Protein AF-A0AAJ5VUZ8-F1 (afdb_monomer)

Secondary structure (DSSP, 8-state):
-PPP-HHHHHHHHHHTT--HHHHHHHHT--HHHHHHHHTTSSPPPHHHHHHHHHHHHTTTEEEEEETTEEEEEEPPP---

Mean predicted aligned error: 3.56 Å

Sequence (80 aa):
MALPNSAQIRAARALLGWSQPKVSAMAGVAVNTLSRFESGRRPLTDRTLRDI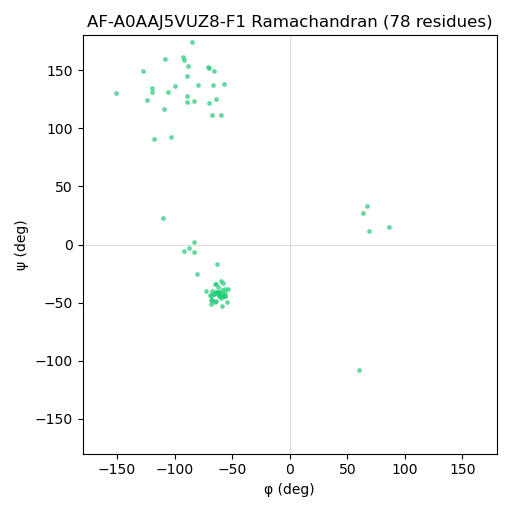ERVFEENGISFARNGRTVVVSLLQAEEE

Radius of gyration: 12.46 Å; Cα contacts (8 Å, |Δi|>4): 83; chains: 1; bounding box: 41×26×25 Å

Organism: NCBI:txid3121372

Foldseek 3Di:
DDFDALVLLVVLCVQVVHDLVVLCVQLVHDSVRNVCRNVVNDPDDPVSSVSSQVSSVVVQWDFDDDPPDTDTDGHDDPPD

Structure (mmCIF, N/CA/C/O backbone):
data_AF-A0AAJ5VUZ8-F1
#
_entry.id   AF-A0AAJ5VUZ8-F1
#
loop_
_atom_site.group_PDB
_atom_site.id
_atom_site.type_symbol
_atom_site.label_atom_id
_atom_site.label_alt_id
_atom_site.label_comp_id
_atom_site.label_asym_id
_atom_site.label_entity_id
_atom_site.label_seq_id
_atom_site.pdbx_PDB_ins_code
_atom_site.Cartn_x
_atom_site.Cartn_y
_atom_site.Cartn_z
_atom_site.occupancy
_atom_site.B_iso_or_equiv
_atom_site.auth_seq_id
_atom_site.auth_comp_id
_atom_site.auth_asym_id
_atom_site.auth_atom_id
_atom_site.pdbx_PDB_model_num
ATOM 1 N N . MET A 1 1 ? 4.700 14.695 -2.012 1.00 59.06 1 MET A N 1
ATOM 2 C CA . MET A 1 1 ?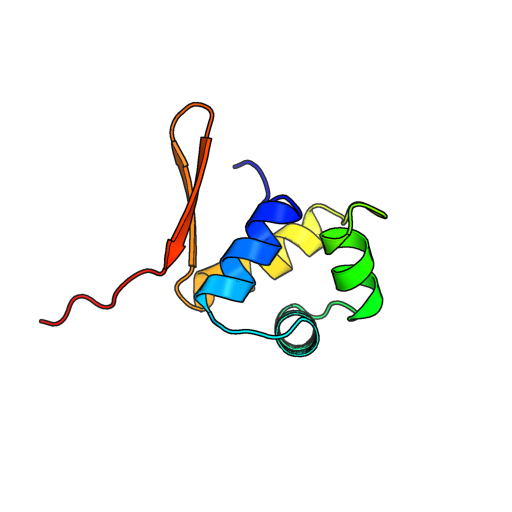 4.128 13.508 -1.339 1.00 59.06 1 MET A CA 1
ATOM 3 C C . MET A 1 1 ? 5.188 12.422 -1.294 1.00 59.06 1 MET A C 1
ATOM 5 O O . MET A 1 1 ? 5.944 12.315 -2.252 1.00 59.06 1 MET A O 1
ATOM 9 N N . ALA A 1 2 ? 5.322 11.708 -0.176 1.00 79.62 2 ALA A N 1
ATOM 10 C CA . ALA A 1 2 ? 6.256 10.587 -0.067 1.00 79.62 2 ALA A CA 1
ATOM 11 C C . ALA A 1 2 ? 5.532 9.312 -0.512 1.00 79.62 2 ALA A C 1
ATOM 13 O O . ALA A 1 2 ? 4.449 9.051 -0.002 1.00 79.62 2 ALA A O 1
ATOM 14 N N . LEU A 1 3 ? 6.121 8.562 -1.445 1.00 90.50 3 LEU A N 1
ATOM 15 C CA . LEU A 1 3 ? 5.536 7.327 -1.972 1.00 90.50 3 LEU A CA 1
ATOM 16 C C . LEU A 1 3 ? 5.455 6.240 -0.891 1.00 90.50 3 LEU A C 1
ATOM 18 O O . LEU A 1 3 ? 6.337 6.188 -0.020 1.00 90.50 3 LEU A O 1
ATOM 22 N N . PRO A 1 4 ? 4.455 5.344 -0.956 1.00 93.88 4 PRO A N 1
ATOM 23 C CA . PRO A 1 4 ? 4.301 4.293 0.029 1.00 93.88 4 PRO A CA 1
ATOM 24 C C . PRO A 1 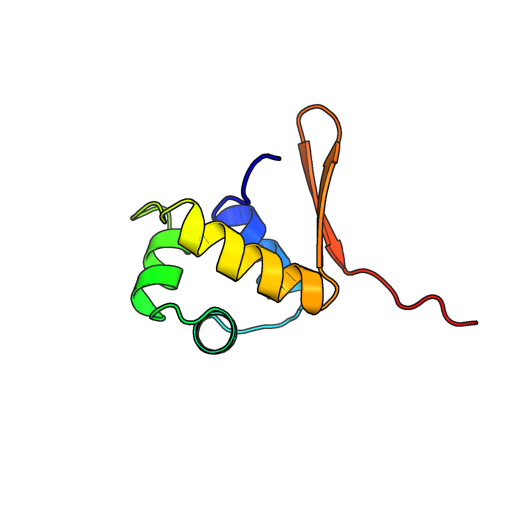4 ? 5.455 3.289 -0.032 1.00 93.88 4 PRO A C 1
ATOM 26 O O . PRO A 1 4 ? 5.897 2.850 -1.096 1.00 93.88 4 PRO A O 1
ATOM 29 N N . ASN A 1 5 ? 5.942 2.890 1.138 1.00 95.06 5 ASN A N 1
ATOM 30 C CA . ASN A 1 5 ? 6.960 1.857 1.272 1.00 95.06 5 ASN A CA 1
ATOM 31 C C . ASN A 1 5 ? 6.348 0.444 1.284 1.00 95.06 5 ASN A C 1
ATOM 33 O O . ASN A 1 5 ? 5.133 0.247 1.332 1.00 95.06 5 ASN A O 1
ATOM 37 N N . SER A 1 6 ? 7.209 -0.573 1.290 1.00 96.50 6 SER A N 1
ATOM 38 C CA . SER A 1 6 ? 6.795 -1.981 1.262 1.00 96.50 6 SER A CA 1
ATOM 39 C C . SER A 1 6 ? 5.909 -2.402 2.440 1.00 96.50 6 SER A C 1
ATOM 41 O O . SER A 1 6 ? 5.052 -3.272 2.284 1.00 96.50 6 SER A O 1
ATOM 43 N N . ALA A 1 7 ? 6.082 -1.811 3.626 1.00 96.19 7 ALA A N 1
ATOM 44 C CA . ALA A 1 7 ? 5.230 -2.090 4.780 1.00 96.19 7 ALA A CA 1
ATOM 45 C C . ALA A 1 7 ? 3.837 -1.465 4.616 1.00 96.19 7 ALA A C 1
ATOM 47 O O . ALA A 1 7 ? 2.843 -2.117 4.921 1.00 96.19 7 ALA A O 1
ATOM 48 N N . GLN A 1 8 ? 3.763 -0.248 4.077 1.00 96.81 8 GLN A N 1
ATOM 49 C CA . GLN A 1 8 ? 2.505 0.456 3.820 1.00 96.81 8 GLN A CA 1
ATOM 50 C C . GLN A 1 8 ? 1.681 -0.228 2.729 1.00 96.81 8 GLN A C 1
ATOM 52 O O . GLN A 1 8 ? 0.479 -0.396 2.902 1.00 96.81 8 GLN A O 1
ATOM 57 N N . ILE A 1 9 ? 2.324 -0.719 1.666 1.00 97.38 9 ILE A N 1
ATOM 58 C CA . ILE A 1 9 ? 1.648 -1.519 0.636 1.00 97.38 9 ILE A CA 1
ATOM 59 C C . ILE A 1 9 ? 1.087 -2.826 1.214 1.00 97.38 9 ILE A C 1
ATOM 61 O O . ILE A 1 9 ? -0.064 -3.173 0.950 1.00 97.38 9 ILE A O 1
ATOM 65 N N . ARG A 1 10 ? 1.847 -3.525 2.071 1.00 97.88 10 ARG A N 1
ATOM 66 C CA . ARG A 1 10 ? 1.337 -4.719 2.768 1.00 97.88 10 ARG A CA 1
ATOM 67 C C . ARG A 1 10 ? 0.158 -4.396 3.684 1.00 97.88 10 ARG A C 1
ATOM 69 O O . ARG A 1 10 ? -0.795 -5.170 3.718 1.00 97.88 10 ARG A O 1
ATOM 76 N N . ALA A 1 11 ? 0.217 -3.277 4.406 1.00 97.81 11 ALA A N 1
ATOM 77 C CA . ALA A 1 11 ? -0.865 -2.828 5.277 1.00 97.81 11 ALA A CA 1
ATOM 78 C C . ALA A 1 11 ? -2.135 -2.506 4.475 1.00 97.81 11 ALA A C 1
ATOM 80 O O . ALA A 1 11 ? -3.193 -3.038 4.789 1.00 97.81 11 ALA A O 1
ATOM 81 N N . ALA A 1 12 ? -2.019 -1.730 3.393 1.00 97.94 12 ALA A N 1
ATOM 82 C CA . ALA A 1 12 ? -3.130 -1.412 2.494 1.00 97.94 12 ALA A CA 1
ATOM 83 C C . ALA A 1 12 ? -3.782 -2.680 1.929 1.00 97.94 12 ALA A C 1
ATOM 85 O O . ALA A 1 12 ? -5.001 -2.844 1.950 1.00 97.94 12 ALA A O 1
ATOM 86 N N . ARG A 1 13 ? -2.954 -3.637 1.499 1.00 97.81 13 ARG A N 1
ATOM 87 C CA . ARG A 1 13 ? -3.422 -4.931 1.008 1.00 97.81 13 ARG A CA 1
ATOM 88 C C . ARG A 1 13 ? -4.161 -5.732 2.083 1.00 97.81 13 ARG A C 1
ATOM 90 O O . ARG A 1 13 ? -5.173 -6.354 1.771 1.00 97.81 13 ARG A O 1
ATOM 97 N N . ALA A 1 14 ? -3.667 -5.727 3.319 1.00 98.12 14 ALA A N 1
ATOM 98 C CA . ALA A 1 14 ? -4.320 -6.400 4.437 1.00 98.12 14 ALA A CA 1
ATOM 99 C C . ALA A 1 14 ? -5.670 -5.754 4.786 1.00 98.12 14 ALA A C 1
ATOM 101 O O . ALA A 1 14 ? -6.641 -6.482 4.968 1.00 98.12 14 ALA A O 1
ATOM 102 N N . LEU A 1 15 ? -5.749 -4.418 4.802 1.00 97.88 15 LEU A N 1
ATOM 103 C CA . LEU A 1 15 ? -6.990 -3.673 5.051 1.00 97.88 15 LEU A CA 1
ATOM 104 C C . LEU A 1 15 ? -8.082 -4.003 4.025 1.00 97.88 15 LEU A C 1
ATOM 106 O O . LEU A 1 15 ? -9.237 -4.164 4.398 1.00 97.88 15 LEU A O 1
ATOM 110 N N . LEU A 1 16 ? -7.713 -4.162 2.751 1.00 97.19 16 LEU A N 1
ATOM 111 C CA . LEU A 1 16 ? -8.647 -4.558 1.691 1.00 97.19 16 LEU A CA 1
ATOM 112 C C . LEU A 1 16 ? -8.880 -6.076 1.592 1.00 97.19 16 LEU A C 1
ATOM 114 O O . LEU A 1 16 ? -9.687 -6.516 0.774 1.00 97.19 16 LEU A O 1
ATOM 118 N N . GLY A 1 17 ? -8.144 -6.902 2.345 1.00 97.69 17 GLY A N 1
ATOM 119 C CA . GLY A 1 17 ? -8.182 -8.363 2.210 1.00 97.69 17 GLY A CA 1
ATOM 120 C C . GLY A 1 17 ? -7.691 -8.874 0.847 1.00 97.69 17 GLY A C 1
ATOM 121 O O . GLY A 1 17 ? -8.131 -9.918 0.367 1.00 97.69 17 GLY A O 1
ATOM 122 N N . TRP A 1 18 ? -6.810 -8.133 0.171 1.00 98.19 18 TRP A N 1
ATOM 123 C CA . TRP A 1 18 ? -6.362 -8.462 -1.183 1.00 98.19 18 TRP A CA 1
ATOM 124 C C . TRP A 1 18 ? -5.138 -9.390 -1.203 1.00 98.19 18 TRP A C 1
ATOM 126 O O . TRP A 1 18 ? -4.288 -9.412 -0.309 1.00 98.19 18 TRP A O 1
ATOM 136 N N . SER A 1 19 ? -5.010 -10.156 -2.284 1.00 98.31 19 SER A N 1
ATOM 137 C CA . SER A 1 19 ? -3.825 -10.968 -2.571 1.00 98.31 19 SER A CA 1
ATOM 138 C C . SER A 1 19 ? -2.821 -10.191 -3.436 1.00 98.31 19 SER A C 1
ATOM 140 O O . SER A 1 19 ? -3.192 -9.241 -4.129 1.00 98.31 19 SER A O 1
ATOM 142 N N . GLN A 1 20 ? -1.541 -10.588 -3.428 1.00 98.25 20 GLN A N 1
ATOM 143 C CA . GLN A 1 20 ? -0.531 -9.995 -4.322 1.00 98.25 20 GLN A CA 1
ATOM 144 C C . GLN A 1 20 ? -0.940 -10.097 -5.808 1.00 98.25 20 GLN A C 1
ATOM 146 O O . GLN A 1 20 ? -0.850 -9.081 -6.495 1.00 98.25 20 GLN A O 1
ATOM 151 N N . PRO A 1 21 ? -1.459 -11.242 -6.315 1.00 98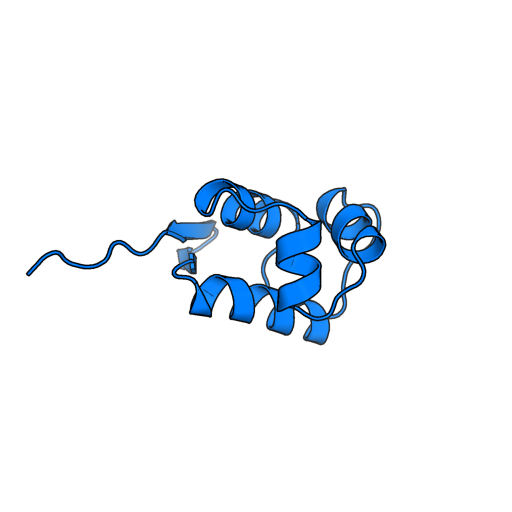.50 21 PRO A N 1
ATOM 152 C CA . PRO A 1 21 ? -1.966 -11.326 -7.686 1.00 98.50 21 PRO A CA 1
ATOM 153 C C . PRO A 1 21 ? -3.052 -10.302 -8.024 1.00 98.50 21 PRO A C 1
ATOM 155 O O . PRO A 1 21 ? -3.033 -9.758 -9.125 1.00 98.50 21 PRO A O 1
ATOM 158 N N . LYS A 1 22 ? -3.962 -9.997 -7.087 1.00 98.31 22 LYS A N 1
ATOM 159 C CA . LYS A 1 22 ? -5.017 -9.000 -7.311 1.00 98.31 22 LYS A CA 1
ATOM 160 C C . LYS A 1 22 ? -4.437 -7.597 -7.500 1.00 98.31 22 LYS A C 1
ATOM 162 O O . LYS A 1 22 ? -4.758 -6.942 -8.485 1.00 98.31 22 LYS A O 1
ATOM 167 N N . VAL A 1 23 ? -3.543 -7.168 -6.605 1.00 97.81 23 VAL A N 1
ATOM 168 C CA . VAL A 1 23 ? -2.854 -5.867 -6.722 1.00 97.81 23 VAL A CA 1
ATOM 169 C C . VAL A 1 23 ? -2.058 -5.800 -8.024 1.00 97.81 23 VAL A C 1
ATOM 171 O O . VAL A 1 23 ? -2.134 -4.818 -8.750 1.00 97.81 23 VAL A O 1
ATOM 174 N N . SER A 1 24 ? -1.335 -6.870 -8.351 1.00 97.88 24 SER A N 1
ATOM 175 C CA . SER A 1 24 ? -0.558 -6.985 -9.583 1.00 97.88 24 SER A CA 1
ATOM 176 C C . SER A 1 24 ? -1.386 -6.831 -10.855 1.00 97.88 24 SER A C 1
ATOM 178 O O . SER A 1 24 ? -0.960 -6.123 -11.764 1.00 97.88 24 SER A O 1
ATOM 180 N N . ALA A 1 25 ? -2.556 -7.470 -10.918 1.00 98.00 25 ALA A N 1
ATOM 181 C CA . ALA A 1 25 ? -3.458 -7.360 -12.059 1.00 98.00 25 ALA A CA 1
ATOM 182 C C . ALA A 1 25 ? -4.012 -5.935 -12.211 1.00 98.00 25 ALA A C 1
ATOM 184 O O . ALA A 1 25 ? -4.025 -5.404 -13.316 1.00 98.00 25 ALA A O 1
ATOM 185 N N . MET A 1 26 ? -4.406 -5.305 -11.100 1.00 97.31 26 MET A N 1
ATOM 186 C CA . MET A 1 26 ? -4.961 -3.946 -11.085 1.00 97.31 26 MET A CA 1
ATOM 187 C C . MET A 1 26 ? -3.910 -2.881 -11.435 1.00 97.31 26 MET A C 1
ATOM 189 O O . MET A 1 26 ? -4.181 -1.981 -12.219 1.00 97.31 26 MET A O 1
ATOM 193 N N . ALA A 1 27 ? -2.701 -2.993 -10.877 1.00 96.38 27 ALA A N 1
ATOM 194 C CA . ALA A 1 27 ? -1.630 -2.009 -11.051 1.00 96.38 27 ALA A CA 1
ATOM 195 C C . ALA A 1 27 ? -0.752 -2.259 -12.291 1.00 96.38 27 ALA A C 1
ATOM 197 O O . ALA A 1 27 ? 0.177 -1.498 -12.547 1.00 96.38 27 ALA A O 1
ATOM 198 N N . GLY A 1 28 ? -0.985 -3.344 -13.040 1.00 96.44 28 GLY A N 1
ATOM 199 C CA . GLY A 1 28 ? -0.180 -3.687 -14.218 1.00 96.44 28 GLY A CA 1
ATOM 200 C C . GLY A 1 28 ? 1.271 -4.069 -13.892 1.00 96.44 28 GLY A C 1
ATOM 201 O O . GLY A 1 28 ? 2.182 -3.800 -14.675 1.00 96.44 28 GLY A O 1
ATOM 202 N N . VAL A 1 29 ? 1.512 -4.697 -12.736 1.00 96.56 29 VAL A N 1
ATOM 203 C CA . VAL A 1 29 ? 2.855 -5.076 -12.257 1.00 96.56 29 VAL A CA 1
ATOM 204 C C . VAL A 1 29 ? 2.947 -6.583 -12.079 1.00 96.56 29 VAL A C 1
ATOM 206 O O . VAL A 1 29 ? 2.092 -7.194 -11.448 1.00 96.56 29 VAL A O 1
ATOM 209 N N . ALA A 1 30 ? 4.032 -7.205 -12.545 1.00 97.81 30 ALA A N 1
ATOM 210 C CA . ALA A 1 30 ? 4.249 -8.639 -12.349 1.00 97.81 30 ALA A CA 1
ATOM 211 C C . ALA A 1 30 ? 4.243 -9.039 -10.855 1.00 97.81 30 ALA A C 1
ATOM 213 O O . ALA A 1 30 ? 4.886 -8.394 -10.026 1.00 97.81 30 ALA A O 1
ATOM 214 N N . VAL A 1 31 ? 3.598 -10.162 -10.514 1.00 97.94 31 VAL A N 1
ATOM 215 C CA . VAL A 1 31 ? 3.463 -10.651 -9.120 1.00 97.94 31 VAL A CA 1
ATOM 216 C C . VAL A 1 31 ? 4.813 -10.828 -8.424 1.00 97.94 31 VAL A C 1
ATOM 218 O O . VAL A 1 31 ? 4.987 -10.418 -7.281 1.00 97.94 31 VAL A O 1
ATOM 221 N N . ASN A 1 32 ? 5.809 -11.371 -9.127 1.00 97.88 32 ASN A N 1
ATOM 222 C CA . ASN A 1 32 ? 7.166 -11.539 -8.595 1.00 97.88 32 ASN A CA 1
ATOM 223 C C . ASN A 1 32 ? 7.840 -10.186 -8.284 1.00 97.88 32 ASN A C 1
ATOM 225 O O . ASN A 1 32 ? 8.589 -10.068 -7.316 1.00 97.88 32 ASN A O 1
ATOM 229 N N . THR A 1 33 ? 7.552 -9.150 -9.077 1.00 97.19 33 THR A N 1
ATOM 230 C CA . THR A 1 33 ? 8.056 -7.789 -8.853 1.00 97.19 33 THR A CA 1
ATOM 231 C C . THR A 1 33 ? 7.453 -7.191 -7.584 1.00 97.19 33 THR A C 1
ATOM 233 O O . THR A 1 33 ? 8.204 -6.721 -6.728 1.00 97.19 33 THR A O 1
ATOM 236 N N . LEU A 1 34 ? 6.130 -7.292 -7.412 1.00 97.56 34 LEU A N 1
ATOM 237 C CA . LEU A 1 34 ? 5.450 -6.860 -6.187 1.00 97.56 34 LEU A CA 1
ATOM 238 C C . LEU A 1 34 ? 5.940 -7.647 -4.961 1.00 97.56 34 LEU A C 1
ATOM 240 O O . LEU A 1 34 ? 6.248 -7.056 -3.932 1.00 97.56 34 LEU A O 1
ATOM 244 N N . SER A 1 35 ? 6.092 -8.966 -5.086 1.00 97.75 35 SER A N 1
ATOM 245 C CA . SER A 1 35 ? 6.575 -9.836 -4.009 1.00 97.75 35 SER A CA 1
ATOM 246 C C . SER A 1 35 ? 7.983 -9.450 -3.533 1.00 97.75 35 SER A C 1
ATOM 248 O O . SER A 1 35 ? 8.217 -9.293 -2.335 1.00 97.75 35 SER A O 1
ATOM 250 N N . ARG A 1 36 ? 8.917 -9.204 -4.466 1.00 97.31 36 ARG A N 1
ATOM 251 C CA . ARG A 1 36 ? 10.286 -8.757 -4.142 1.00 97.31 36 ARG A CA 1
ATOM 252 C C . ARG A 1 36 ? 10.319 -7.380 -3.491 1.00 97.31 36 ARG A C 1
ATOM 254 O O . ARG A 1 36 ? 11.180 -7.140 -2.641 1.00 97.31 36 ARG A O 1
ATOM 261 N N . PHE A 1 37 ? 9.407 -6.498 -3.884 1.00 97.25 37 PHE A N 1
ATOM 262 C CA . PHE A 1 37 ? 9.244 -5.199 -3.251 1.00 97.25 37 PHE A CA 1
ATOM 263 C C . PHE A 1 37 ? 8.696 -5.324 -1.827 1.00 97.25 37 PHE A C 1
ATOM 265 O O . PHE A 1 37 ? 9.319 -4.819 -0.895 1.00 97.25 37 PHE A O 1
ATOM 272 N N . GLU A 1 38 ? 7.596 -6.061 -1.631 1.00 96.56 38 GLU A N 1
ATOM 273 C CA . GLU A 1 38 ? 7.001 -6.298 -0.308 1.00 96.56 38 GLU A CA 1
ATOM 274 C C . GLU A 1 38 ? 7.993 -6.967 0.663 1.00 96.56 38 GLU A C 1
ATOM 276 O O . GLU A 1 38 ? 7.980 -6.665 1.856 1.00 96.56 38 GLU A O 1
ATOM 281 N N . SER A 1 39 ? 8.895 -7.821 0.160 1.00 96.31 39 SER A N 1
ATOM 282 C CA . SER A 1 39 ? 9.958 -8.459 0.950 1.00 96.31 39 SER A CA 1
ATOM 283 C C . SER A 1 39 ? 11.213 -7.594 1.152 1.00 96.31 39 SER A C 1
ATOM 285 O O . SER A 1 39 ? 12.203 -8.090 1.684 1.00 96.31 39 SER A O 1
ATOM 287 N N . GLY A 1 40 ? 11.240 -6.353 0.653 1.00 92.81 40 GLY A N 1
ATOM 288 C CA . GLY A 1 40 ? 12.393 -5.447 0.753 1.00 92.81 40 GLY A CA 1
ATOM 289 C C . GLY A 1 40 ? 13.618 -5.855 -0.075 1.00 92.81 40 GLY A C 1
ATOM 290 O O . GLY A 1 40 ? 14.693 -5.295 0.099 1.00 92.81 40 GLY A O 1
ATOM 291 N N . ARG A 1 41 ? 13.479 -6.826 -0.987 1.00 92.62 41 ARG A N 1
ATOM 292 C CA . ARG A 1 41 ? 14.592 -7.349 -1.799 1.00 92.62 41 ARG A CA 1
ATOM 293 C C . ARG A 1 41 ? 14.923 -6.456 -2.989 1.00 92.62 41 ARG A C 1
ATOM 295 O O . ARG A 1 41 ? 16.030 -6.535 -3.512 1.00 92.62 41 ARG A O 1
ATOM 302 N N . ARG A 1 42 ? 13.960 -5.666 -3.473 1.00 92.50 42 ARG A N 1
ATOM 303 C CA . ARG A 1 42 ? 14.159 -4.762 -4.610 1.00 92.50 42 ARG A CA 1
ATOM 304 C C . ARG A 1 42 ? 13.235 -3.543 -4.514 1.00 92.50 42 ARG A C 1
ATOM 306 O O . ARG A 1 42 ? 12.034 -3.746 -4.352 1.00 92.50 42 ARG A O 1
ATOM 313 N N . PRO A 1 43 ? 13.748 -2.308 -4.655 1.00 92.44 43 PRO A N 1
ATOM 314 C CA . PRO A 1 43 ? 12.893 -1.131 -4.763 1.00 92.44 43 PRO A CA 1
ATOM 315 C C . PRO A 1 43 ? 12.148 -1.117 -6.105 1.00 92.44 43 PRO A C 1
ATOM 317 O O . PRO A 1 43 ? 12.629 -1.654 -7.108 1.00 92.44 43 PRO A O 1
ATOM 320 N N . LEU A 1 44 ? 10.977 -0.486 -6.122 1.00 95.06 44 LEU A N 1
ATOM 321 C CA . LEU A 1 44 ? 10.249 -0.172 -7.350 1.00 95.06 44 LEU A CA 1
ATOM 322 C C . LEU A 1 44 ? 10.611 1.230 -7.829 1.00 95.06 44 LEU A C 1
ATOM 324 O O . LEU A 1 44 ? 11.132 2.043 -7.071 1.00 95.06 44 LEU A O 1
ATOM 328 N N . THR A 1 45 ? 10.332 1.500 -9.101 1.00 95.62 45 THR A N 1
ATOM 329 C CA . THR A 1 45 ? 10.433 2.863 -9.626 1.00 95.62 45 THR A CA 1
ATOM 330 C C . THR A 1 45 ? 9.308 3.723 -9.065 1.00 95.62 45 THR A C 1
ATOM 332 O O . THR A 1 45 ? 8.213 3.218 -8.811 1.00 95.62 45 THR A O 1
ATOM 335 N N . ASP A 1 46 ? 9.542 5.029 -8.960 1.00 95.50 46 ASP A N 1
ATOM 336 C CA . ASP A 1 46 ? 8.520 5.986 -8.532 1.00 95.50 46 ASP A CA 1
ATOM 337 C C . ASP A 1 46 ? 7.239 5.897 -9.362 1.00 95.50 46 ASP A C 1
ATOM 339 O O . ASP A 1 46 ? 6.144 6.003 -8.823 1.00 95.50 46 ASP A O 1
ATOM 343 N N . ARG A 1 47 ? 7.365 5.677 -10.677 1.00 95.38 47 ARG A N 1
ATOM 344 C CA . ARG A 1 47 ? 6.214 5.489 -11.569 1.00 95.38 47 ARG A CA 1
ATOM 345 C C . ARG A 1 47 ? 5.370 4.294 -11.127 1.00 95.38 47 ARG A C 1
ATOM 347 O O . ARG A 1 47 ? 4.183 4.449 -10.889 1.00 95.38 47 ARG A O 1
ATOM 354 N N . THR A 1 48 ? 6.001 3.135 -10.958 1.00 95.88 48 THR A N 1
ATOM 355 C CA . THR A 1 48 ? 5.311 1.910 -10.538 1.00 95.88 48 THR A CA 1
ATOM 356 C C . THR A 1 48 ? 4.687 2.045 -9.149 1.00 95.88 48 THR A C 1
ATOM 358 O O . THR A 1 48 ? 3.609 1.513 -8.910 1.00 95.88 48 THR A O 1
ATOM 361 N N . LEU A 1 49 ? 5.348 2.753 -8.227 1.00 96.75 49 LEU A N 1
ATOM 362 C CA . LEU A 1 49 ? 4.781 3.016 -6.904 1.00 96.75 49 LEU A CA 1
ATOM 363 C C . LEU A 1 49 ? 3.535 3.892 -6.982 1.00 96.75 49 LEU A C 1
ATOM 365 O O . LEU A 1 49 ? 2.571 3.576 -6.298 1.00 96.75 49 LEU A O 1
ATOM 369 N N 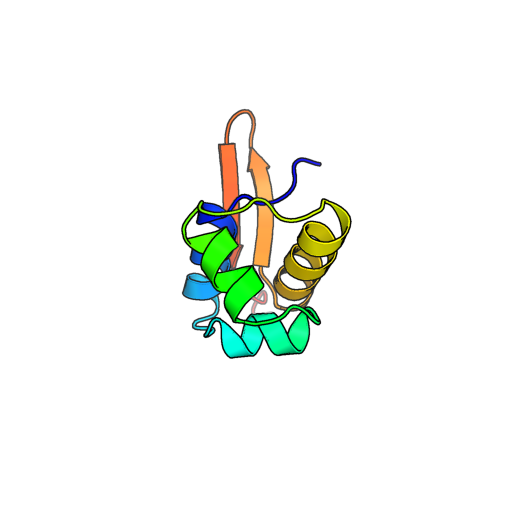. ARG A 1 50 ? 3.525 4.924 -7.836 1.00 96.12 50 ARG A N 1
ATOM 370 C CA . ARG A 1 50 ? 2.329 5.749 -8.068 1.00 96.12 50 ARG A CA 1
ATOM 371 C C . ARG A 1 50 ? 1.183 4.944 -8.669 1.00 96.12 50 ARG A C 1
ATOM 373 O O . ARG A 1 50 ? 0.048 5.124 -8.251 1.00 96.12 50 ARG A O 1
ATOM 380 N N . ASP A 1 51 ? 1.473 4.044 -9.609 1.00 96.69 51 ASP A N 1
ATOM 381 C CA . ASP A 1 51 ? 0.447 3.179 -10.207 1.00 96.69 51 ASP A CA 1
ATOM 382 C C . ASP A 1 51 ? -0.199 2.274 -9.138 1.00 96.69 51 ASP A C 1
ATOM 384 O O . ASP A 1 51 ? -1.418 2.128 -9.084 1.00 96.69 51 ASP A O 1
ATOM 388 N N . ILE A 1 52 ? 0.613 1.714 -8.233 1.00 97.25 52 ILE A N 1
ATOM 389 C CA . ILE A 1 52 ? 0.131 0.901 -7.107 1.00 97.25 52 ILE A CA 1
ATOM 390 C C . ILE A 1 52 ? -0.631 1.752 -6.079 1.00 97.25 52 ILE A C 1
ATOM 392 O O . ILE A 1 52 ? -1.705 1.349 -5.640 1.00 97.25 52 ILE A O 1
ATOM 396 N N . GLU A 1 53 ? -0.081 2.901 -5.678 1.00 96.75 53 GLU A N 1
ATOM 397 C CA . GLU A 1 53 ? -0.698 3.850 -4.739 1.00 96.75 53 GLU A CA 1
ATOM 398 C C . GLU A 1 53 ? -2.093 4.247 -5.220 1.00 96.75 53 GLU A C 1
ATOM 400 O O . GLU A 1 53 ? -3.064 4.073 -4.489 1.00 96.75 53 GLU A O 1
ATOM 405 N N . ARG A 1 54 ? -2.205 4.639 -6.492 1.00 96.94 54 ARG A N 1
ATOM 406 C CA . ARG A 1 54 ? -3.465 5.019 -7.126 1.00 96.94 54 ARG A CA 1
ATOM 407 C C . ARG A 1 54 ? -4.505 3.902 -7.094 1.00 96.94 54 ARG A C 1
ATOM 409 O O . ARG A 1 54 ? -5.655 4.161 -6.766 1.00 96.94 54 ARG A O 1
ATOM 416 N N . VAL A 1 55 ? -4.115 2.661 -7.392 1.00 97.81 55 VAL A N 1
ATOM 417 C CA . VAL A 1 55 ? -5.029 1.507 -7.321 1.00 97.81 55 VAL A CA 1
ATOM 418 C C . VAL A 1 55 ? -5.608 1.342 -5.919 1.00 97.81 55 VAL A C 1
ATOM 420 O O . VAL A 1 55 ? -6.792 1.046 -5.771 1.00 97.81 55 VAL A O 1
ATOM 423 N N . PHE A 1 56 ? -4.789 1.516 -4.885 1.00 97.69 56 PHE A N 1
ATOM 424 C CA . PHE A 1 56 ? -5.262 1.456 -3.507 1.00 97.69 56 PHE A CA 1
ATOM 425 C C . PHE A 1 56 ? -6.182 2.636 -3.177 1.00 97.69 56 PHE A C 1
ATOM 427 O O . PHE A 1 56 ? -7.248 2.416 -2.602 1.00 97.69 56 PHE A O 1
ATOM 434 N N . GLU A 1 57 ? -5.814 3.852 -3.581 1.00 96.69 57 GLU A N 1
ATOM 435 C CA . GLU A 1 57 ? -6.615 5.061 -3.353 1.00 96.69 57 GLU A CA 1
ATOM 436 C C . GLU A 1 57 ? -7.992 5.001 -4.015 1.00 96.69 57 GLU A C 1
ATOM 438 O O . GLU A 1 57 ? -9.007 5.250 -3.367 1.00 96.69 57 GLU A O 1
ATOM 443 N N . GLU A 1 58 ? -8.054 4.551 -5.268 1.00 96.88 58 GLU A N 1
ATOM 444 C CA . GLU A 1 58 ? -9.306 4.334 -6.004 1.00 96.88 58 GLU A CA 1
ATOM 445 C C . GLU A 1 58 ? -10.200 3.255 -5.367 1.00 96.88 58 GLU A C 1
ATOM 447 O O . GLU A 1 58 ? -11.390 3.185 -5.663 1.00 96.88 58 GLU A O 1
ATOM 452 N N . ASN A 1 59 ? -9.649 2.418 -4.482 1.00 96.88 59 ASN A N 1
ATOM 453 C CA . ASN A 1 59 ? -10.373 1.362 -3.773 1.00 96.88 59 ASN A CA 1
ATOM 454 C C . ASN A 1 59 ? -10.534 1.661 -2.275 1.00 96.88 59 ASN A C 1
ATOM 456 O O . ASN A 1 59 ? -10.739 0.748 -1.475 1.00 96.88 59 ASN A O 1
ATOM 460 N N . GLY A 1 60 ? -10.463 2.941 -1.900 1.00 96.19 60 GLY A N 1
ATOM 461 C CA . GLY A 1 60 ? -10.814 3.404 -0.562 1.00 96.19 60 GLY A CA 1
ATOM 462 C C . GLY A 1 60 ? -9.680 3.328 0.454 1.00 96.19 60 GLY A C 1
ATOM 463 O O . GLY A 1 60 ? -9.943 3.432 1.645 1.00 96.19 60 GLY A O 1
ATOM 464 N N . ILE A 1 61 ? -8.425 3.156 0.043 1.00 97.50 61 ILE A N 1
ATOM 465 C CA . ILE A 1 61 ? -7.284 3.350 0.948 1.00 97.50 61 ILE A CA 1
ATOM 466 C C . ILE A 1 61 ? -6.831 4.809 0.910 1.00 97.50 61 ILE A C 1
ATOM 468 O O . ILE A 1 61 ? -6.836 5.441 -0.133 1.00 97.50 61 ILE A O 1
ATOM 472 N N . SER A 1 62 ? -6.383 5.357 2.034 1.00 95.62 62 SER A N 1
ATOM 473 C CA . SER A 1 62 ? -5.710 6.657 2.069 1.00 95.62 62 SER A CA 1
ATOM 474 C C . SER A 1 62 ? -4.299 6.513 2.626 1.00 95.62 62 SER A C 1
ATOM 476 O O . SER A 1 62 ? -4.101 5.897 3.678 1.00 95.62 62 SER A O 1
ATOM 478 N N . PHE A 1 63 ? -3.318 7.094 1.928 1.00 95.00 63 PHE A N 1
ATOM 479 C CA . PHE A 1 63 ? -1.945 7.247 2.409 1.00 95.00 63 PHE A CA 1
ATOM 480 C C . PHE A 1 63 ? -1.720 8.695 2.860 1.00 95.00 63 PHE A C 1
ATOM 482 O O . PHE A 1 63 ? -1.349 9.572 2.082 1.00 95.00 63 PHE A O 1
ATOM 489 N N . ALA A 1 64 ? -1.929 8.965 4.147 1.00 92.62 64 ALA A N 1
ATOM 490 C CA . ALA A 1 64 ? -1.853 10.319 4.691 1.00 92.62 64 ALA A CA 1
ATOM 491 C C . ALA A 1 64 ? -0.575 10.531 5.510 1.00 92.62 64 ALA A C 1
ATOM 493 O O . ALA A 1 64 ? -0.252 9.755 6.410 1.00 92.62 64 ALA A O 1
ATOM 494 N N . ARG A 1 65 ? 0.154 11.622 5.251 1.00 90.38 65 ARG A N 1
ATOM 495 C CA . ARG A 1 65 ? 1.298 12.019 6.084 1.00 90.38 65 ARG A CA 1
ATOM 496 C C . ARG A 1 65 ? 0.816 12.802 7.303 1.00 90.38 65 ARG A C 1
ATOM 498 O O . ARG A 1 65 ? 0.221 13.861 7.149 1.00 90.38 65 ARG A O 1
ATOM 505 N N . ASN A 1 66 ? 1.162 12.336 8.500 1.00 89.25 66 ASN A N 1
ATOM 506 C CA . ASN A 1 66 ? 0.913 13.033 9.759 1.00 89.25 66 ASN A CA 1
ATOM 507 C C . ASN A 1 66 ? 2.251 13.358 10.449 1.00 89.25 66 ASN A C 1
ATOM 509 O O . ASN A 1 66 ? 2.838 12.550 11.168 1.00 89.25 66 ASN A O 1
ATOM 513 N N . GLY A 1 67 ? 2.800 14.540 10.156 1.00 89.31 67 GLY A N 1
ATOM 514 C CA . GLY A 1 67 ? 4.111 14.956 10.658 1.00 89.31 67 GLY A CA 1
ATOM 515 C C . GLY A 1 67 ? 5.238 14.017 10.207 1.00 89.31 67 GLY A C 1
ATOM 516 O O . GLY A 1 67 ? 5.642 14.025 9.041 1.00 89.31 67 GLY A O 1
ATOM 517 N N . ARG A 1 68 ? 5.771 13.220 11.144 1.00 89.75 68 ARG A N 1
ATOM 518 C CA . ARG A 1 68 ? 6.841 12.234 10.887 1.00 89.75 68 ARG A CA 1
ATOM 519 C C . ARG A 1 68 ? 6.313 10.840 10.541 1.00 89.75 68 ARG A C 1
ATOM 521 O O . ARG A 1 68 ? 7.121 9.975 10.211 1.00 89.75 68 ARG A O 1
ATOM 528 N N . THR A 1 69 ? 5.003 10.614 10.606 1.00 88.94 69 THR A N 1
ATOM 529 C CA . THR A 1 69 ? 4.382 9.323 10.299 1.00 88.94 69 THR A CA 1
ATOM 530 C C . THR A 1 69 ? 3.615 9.381 8.982 1.00 88.94 69 THR A C 1
ATOM 532 O O . THR A 1 69 ? 3.270 10.448 8.472 1.00 88.94 69 THR A O 1
ATOM 535 N N . VAL A 1 70 ? 3.381 8.208 8.405 1.00 92.25 70 VAL A N 1
ATOM 536 C CA . VAL A 1 70 ? 2.454 8.017 7.290 1.00 92.25 70 VAL A CA 1
ATOM 537 C C . VAL A 1 70 ? 1.466 6.952 7.733 1.00 92.25 70 VAL A C 1
ATOM 539 O O . VAL A 1 70 ? 1.875 5.870 8.162 1.00 92.25 70 VAL A O 1
ATOM 542 N N . VAL A 1 71 ? 0.189 7.298 7.673 1.00 94.06 71 VAL A N 1
ATOM 543 C CA . VAL A 1 71 ? -0.943 6.480 8.090 1.00 94.06 71 VAL A CA 1
ATOM 544 C C . VAL A 1 71 ? -1.552 5.840 6.850 1.00 94.06 71 VAL A C 1
ATOM 546 O O . VAL A 1 71 ? -1.700 6.501 5.824 1.00 94.06 71 VAL A O 1
ATOM 549 N N . VAL A 1 72 ? -1.881 4.555 6.963 1.00 96.56 72 VAL A N 1
ATOM 550 C CA . VAL A 1 72 ? -2.666 3.822 5.969 1.00 96.56 72 VAL A CA 1
ATOM 551 C C . VAL A 1 72 ? -4.026 3.549 6.593 1.00 96.56 72 VAL A C 1
ATOM 553 O O . VAL A 1 72 ? -4.091 2.864 7.615 1.00 96.56 72 VAL A O 1
ATOM 556 N N . SER A 1 73 ? -5.089 4.097 6.017 1.00 95.94 73 SER A N 1
ATOM 557 C CA . SER A 1 73 ? -6.458 3.938 6.519 1.00 95.94 73 SER A CA 1
ATOM 558 C C . SER A 1 73 ? -7.398 3.454 5.423 1.00 95.94 73 SER A C 1
ATOM 560 O O . SER A 1 73 ? -7.193 3.748 4.249 1.00 95.94 73 SER A O 1
ATOM 562 N N . LEU A 1 74 ? -8.425 2.703 5.822 1.00 96.25 74 LEU A N 1
ATOM 563 C CA . LEU A 1 74 ? -9.568 2.382 4.974 1.00 96.25 74 LEU A CA 1
ATOM 564 C C . LEU A 1 74 ? -10.618 3.480 5.164 1.00 96.25 74 LEU A C 1
ATOM 566 O O . LEU A 1 74 ? -11.042 3.735 6.290 1.00 96.25 74 LEU A O 1
ATOM 570 N N . LEU A 1 75 ? -11.003 4.138 4.078 1.00 93.19 75 LEU A N 1
ATOM 571 C CA . LEU A 1 75 ? -12.078 5.116 4.050 1.00 93.19 75 LEU A CA 1
ATOM 572 C C . LEU A 1 75 ? -13.400 4.372 4.238 1.00 93.19 75 LEU A C 1
ATOM 574 O O . LEU A 1 75 ? -13.720 3.446 3.492 1.00 93.19 75 LEU A O 1
ATOM 578 N N . GLN A 1 76 ? -14.141 4.750 5.272 1.00 85.50 76 GLN A N 1
ATOM 579 C CA . GLN A 1 76 ? -15.499 4.268 5.475 1.00 85.50 76 GLN A CA 1
ATOM 580 C C . GLN A 1 76 ? -16.401 5.079 4.541 1.00 85.50 76 GLN A C 1
ATOM 582 O O . GLN A 1 76 ? -16.209 6.289 4.406 1.00 85.50 76 GLN A O 1
ATOM 587 N N . ALA A 1 77 ? -17.352 4.427 3.874 1.00 74.31 77 ALA A N 1
ATOM 588 C CA . ALA A 1 77 ? -18.466 5.174 3.313 1.00 74.31 77 ALA A CA 1
ATOM 589 C 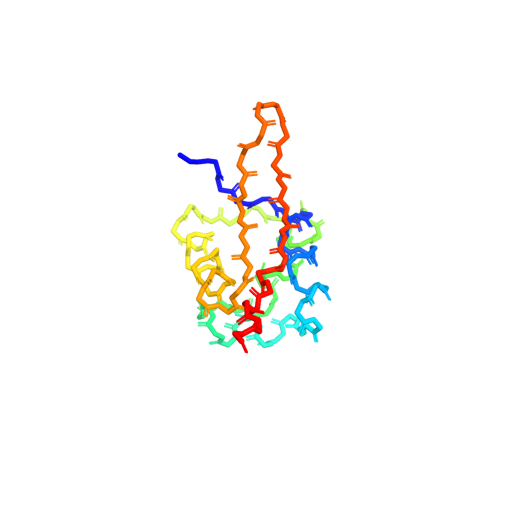C . ALA A 1 77 ? -19.224 5.775 4.502 1.00 74.31 77 ALA A C 1
ATOM 5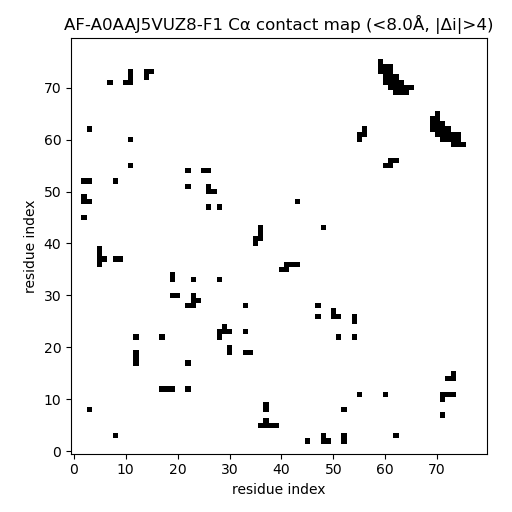91 O O . ALA A 1 77 ? -19.559 5.039 5.429 1.00 74.31 77 ALA A O 1
ATOM 592 N N . GLU A 1 78 ? -19.419 7.093 4.510 1.00 63.97 78 GLU A N 1
ATOM 593 C CA . GLU A 1 78 ? -20.355 7.718 5.442 1.00 63.97 78 GLU A CA 1
ATOM 594 C C . GLU A 1 78 ? -21.726 7.093 5.136 1.00 63.97 78 GLU A C 1
ATOM 596 O O . GLU A 1 78 ? -22.240 7.244 4.025 1.00 63.97 78 GLU A O 1
ATOM 601 N N . GLU A 1 79 ? -22.255 6.289 6.060 1.00 56.09 79 GLU A N 1
ATOM 602 C CA . GLU A 1 79 ? -23.663 5.903 6.013 1.00 56.09 79 GLU A CA 1
ATOM 603 C C . GLU A 1 79 ? -24.468 7.175 6.294 1.00 56.09 79 GLU A C 1
ATOM 605 O O . GLU A 1 79 ? -24.371 7.743 7.382 1.00 56.09 79 GLU A O 1
ATOM 610 N N . GLU A 1 80 ? -25.174 7.655 5.270 1.00 50.56 80 GLU A N 1
ATOM 611 C CA . GLU A 1 80 ? -26.090 8.800 5.338 1.00 50.56 80 GLU A CA 1
ATOM 612 C C . GLU A 1 80 ? -27.389 8.442 6.078 1.00 50.56 80 GLU A C 1
ATOM 614 O O . GLU A 1 80 ? -27.915 7.323 5.857 1.00 50.56 80 GLU A O 1
#

S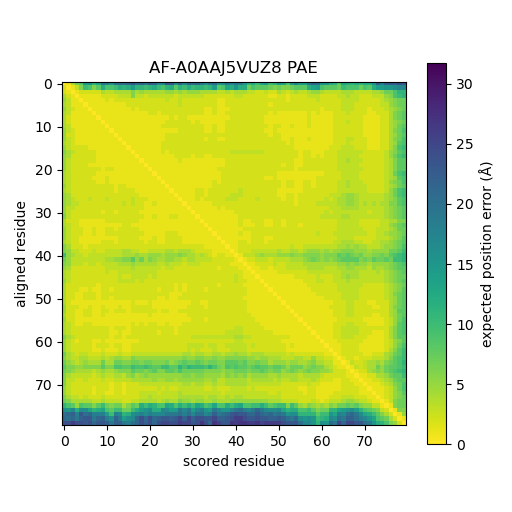olvent-accessible surface area (backbone atoms only — not comparable to full-atom values): 4882 Å² total; per-residue (Å²): 135,83,80,79,50,42,68,52,52,52,48,50,31,58,76,70,72,54,52,65,61,56,53,20,66,74,41,74,42,58,49,70,58,54,50,34,24,55,68,70,74,40,89,75,54,72,68,60,47,49,42,43,49,48,53,41,42,79,69,38,36,43,85,45,76,57,91,94,44,73,48,76,44,75,62,73,80,82,84,129

InterPro domains:
  IPR001387 Cro/C1-type, helix-turn-helix domain [PF01381] (9-57)
 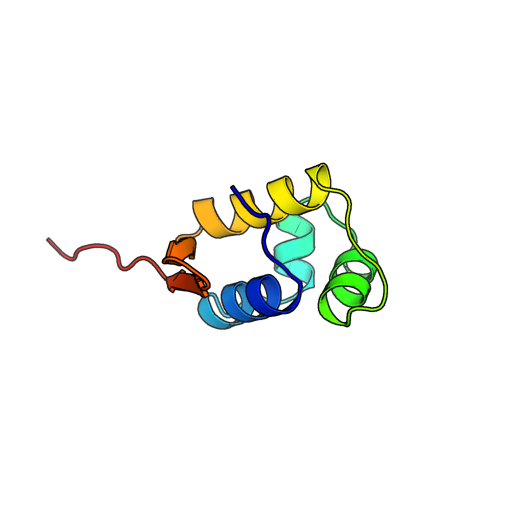 IPR001387 Cro/C1-type, helix-turn-helix domain [PS50943] (9-63)
  IPR001387 Cro/C1-type, helix-turn-helix domain [SM00530] (8-63)
  IPR001387 Cro/C1-type, helix-turn-helix domain [cd00093] (8-57)
  IPR010982 Lambda repressor-like, DNA-binding domain superfamily [G3DSA:1.10.260.40] (4-74)
  IPR010982 Lambda repressor-like, DNA-binding domain superfamily [SSF47413] (6-57)

pLDDT: mean 93.38, std 9.21, range [50.56, 98.5]

Nearest PDB structures (foldseek):
  4yba-assembly1_A  TM=8.783E-01  e=3.302E-05  Klebsiella pneumoniae
  3g5g-assembly1_A  TM=9.553E-01  e=8.764E-03  Enterobacter sp. RFL1396
  3g5g-assembly5_I  TM=9.556E-01  e=2.018E-02  Enterobacter sp. RFL1396
  3g5g-assembly5_J  TM=9.509E-01  e=1.892E-02  Enterobacter sp. RFL1396
  4i6u-assembly1_A  TM=9.550E-01  e=2.608E-02  Enterobacter sp. RFL1396